Protein AF-A0A6C0GV32-F1 (afdb_monomer_lite)

InterPro domains:
  IPR021994 Domain of unknown function DUF3592 [PF12158] (17-93)

Radius of gyration: 15.14 Å; chains: 1; bounding box: 34×42×34 Å

pLDDT: mean 78.01, std 16.33, range [39.31, 95.94]

Foldseek 3Di:
DDDDDDDPDPPQWDKFKWFFADWDWDFDPDDDPPFGTKIKTKIWTDDPNDIDIEIDIDRCVVCVPVNVVSNPHDGGDMDIKTAHPVDRRDIDD

Structure (mmCIF, N/CA/C/O backbone):
data_AF-A0A6C0GV32-F1
#
_entry.id   AF-A0A6C0GV32-F1
#
loop_
_atom_site.group_PDB
_atom_site.id
_atom_site.type_symbol
_atom_site.label_atom_id
_atom_site.label_alt_id
_atom_site.label_comp_id
_atom_site.label_asym_id
_atom_site.label_entity_id
_atom_site.label_seq_id
_atom_site.pdbx_PDB_ins_code
_atom_site.Cartn_x
_atom_site.Cartn_y
_atom_site.Cartn_z
_atom_site.occupancy
_atom_site.B_iso_or_equiv
_atom_site.auth_seq_id
_atom_site.auth_comp_id
_atom_site.auth_asym_id
_atom_site.auth_atom_id
_atom_site.pdbx_PDB_model_num
ATOM 1 N N . MET A 1 1 ? 1.786 -33.722 16.763 1.00 39.44 1 MET A N 1
ATOM 2 C CA . MET A 1 1 ? 1.277 -32.507 16.084 1.00 39.44 1 MET A CA 1
ATOM 3 C C . MET A 1 1 ? 2.470 -31.603 15.797 1.00 39.44 1 MET A C 1
ATOM 5 O O . MET A 1 1 ? 3.167 -31.241 16.734 1.00 39.44 1 MET A O 1
ATOM 9 N N . LYS A 1 2 ? 2.794 -31.342 14.523 1.00 41.25 2 LYS A N 1
ATOM 10 C CA . LYS A 1 2 ? 3.925 -30.475 14.147 1.00 41.25 2 LYS A CA 1
ATOM 11 C C . LYS A 1 2 ? 3.534 -29.022 14.432 1.00 41.25 2 LYS A C 1
ATOM 13 O O . LYS A 1 2 ? 2.525 -28.554 13.913 1.00 41.25 2 LYS A O 1
ATOM 18 N N . GLY A 1 3 ? 4.294 -28.351 15.297 1.00 39.44 3 GLY A N 1
ATOM 19 C CA . GLY A 1 3 ? 4.050 -26.963 15.683 1.00 39.44 3 GLY A CA 1
ATOM 20 C C . GLY A 1 3 ? 4.084 -26.042 14.467 1.00 39.44 3 GLY A C 1
ATOM 21 O O . GLY A 1 3 ? 5.034 -26.073 13.684 1.00 39.44 3 GLY A O 1
ATOM 22 N N . ARG A 1 4 ? 3.037 -25.228 14.304 1.00 40.97 4 ARG A N 1
ATOM 23 C CA . ARG A 1 4 ? 3.049 -24.102 13.367 1.00 40.97 4 ARG A CA 1
ATOM 24 C C . ARG A 1 4 ? 4.191 -23.173 13.780 1.00 40.97 4 ARG A C 1
ATOM 26 O O . ARG A 1 4 ? 4.181 -22.653 14.894 1.00 40.97 4 ARG A O 1
ATOM 33 N N . LYS A 1 5 ? 5.174 -22.969 12.901 1.00 40.56 5 LYS A N 1
ATOM 34 C CA . LYS A 1 5 ? 6.126 -21.864 13.052 1.00 40.56 5 LYS A CA 1
ATOM 35 C C . LYS A 1 5 ? 5.319 -20.570 12.939 1.00 40.56 5 LYS A C 1
ATOM 37 O O . LYS A 1 5 ? 4.644 -20.366 11.932 1.00 40.56 5 LYS A O 1
ATOM 42 N N . LYS A 1 6 ? 5.323 -19.755 13.997 1.00 42.34 6 LYS A N 1
ATOM 43 C CA . LYS A 1 6 ? 4.731 -18.416 13.972 1.00 42.34 6 LYS A CA 1
ATOM 44 C C . LYS A 1 6 ? 5.467 -17.603 12.907 1.00 42.34 6 LYS A C 1
ATOM 46 O O . LYS A 1 6 ? 6.693 -17.552 12.922 1.00 42.34 6 LYS A O 1
ATOM 51 N N . SER A 1 7 ? 4.705 -17.027 11.983 1.00 40.62 7 SER A N 1
ATOM 52 C CA . SER A 1 7 ? 5.161 -15.912 11.157 1.00 40.62 7 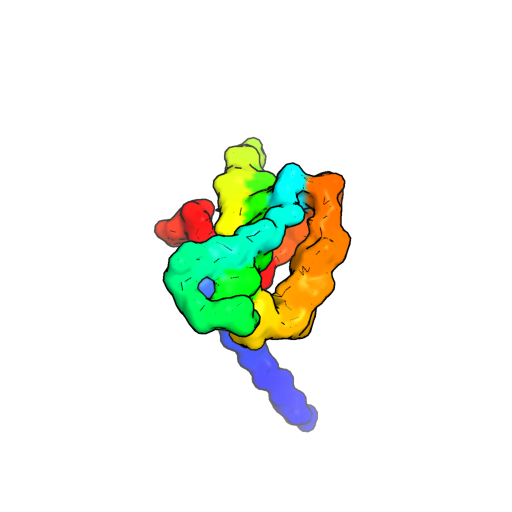SER A CA 1
ATOM 53 C C . SER A 1 7 ? 5.737 -14.839 12.086 1.00 40.62 7 SER A C 1
ATOM 55 O O . SER A 1 7 ? 5.139 -14.571 13.131 1.00 40.62 7 SER A O 1
ATOM 57 N N . ASN A 1 8 ? 6.900 -14.275 11.756 1.00 39.31 8 ASN A N 1
ATOM 58 C CA . ASN A 1 8 ? 7.430 -13.115 12.464 1.00 39.31 8 ASN A CA 1
ATOM 59 C C . ASN A 1 8 ? 6.462 -11.950 12.227 1.00 39.31 8 ASN A C 1
ATOM 61 O O . ASN A 1 8 ? 6.534 -11.281 11.203 1.00 39.31 8 ASN A O 1
ATOM 65 N N . THR A 1 9 ? 5.540 -11.716 13.158 1.00 50.75 9 THR A N 1
ATOM 66 C CA . THR A 1 9 ? 4.874 -10.420 13.291 1.00 50.75 9 THR A CA 1
ATOM 67 C C . THR A 1 9 ? 5.962 -9.371 13.470 1.00 50.75 9 THR A C 1
ATOM 69 O O . THR A 1 9 ? 6.727 -9.459 14.434 1.00 50.75 9 THR A O 1
ATOM 72 N N . ILE A 1 10 ? 6.039 -8.400 12.559 1.00 64.88 10 ILE A N 1
ATOM 73 C CA . ILE A 1 10 ? 6.749 -7.150 12.830 1.00 64.88 10 ILE A CA 1
ATOM 74 C C . ILE A 1 10 ? 6.025 -6.555 14.047 1.00 64.88 10 ILE A C 1
ATOM 76 O O . ILE A 1 10 ? 4.836 -6.248 13.970 1.00 64.88 10 ILE A O 1
ATOM 80 N N . GLN A 1 11 ? 6.675 -6.563 15.215 1.00 67.25 11 GLN A N 1
ATOM 81 C CA . GLN A 1 11 ? 6.050 -6.144 16.474 1.00 67.25 11 GLN A CA 1
ATOM 82 C C . GLN A 1 11 ? 5.453 -4.737 16.324 1.00 67.25 11 GLN A C 1
ATOM 84 O O . GLN A 1 11 ? 6.086 -3.875 15.729 1.00 67.25 11 GLN A O 1
ATOM 89 N N . ASN A 1 12 ? 4.254 -4.532 16.881 1.00 77.25 12 ASN A N 1
ATOM 90 C CA . ASN A 1 12 ? 3.491 -3.273 16.928 1.00 77.25 12 ASN A CA 1
ATOM 91 C C . ASN A 1 12 ? 2.805 -2.799 15.637 1.00 77.25 12 ASN A C 1
ATOM 93 O O . ASN A 1 12 ? 2.126 -1.782 15.685 1.00 77.25 12 ASN A O 1
ATOM 97 N N . TRP A 1 13 ? 2.886 -3.523 14.520 1.00 88.38 13 TRP A N 1
ATOM 98 C CA . TRP A 1 13 ? 2.164 -3.125 13.306 1.00 88.38 13 TRP A CA 1
ATOM 99 C C . TRP A 1 13 ? 0.704 -3.590 13.351 1.00 88.38 13 TRP A C 1
ATOM 101 O O . TRP A 1 13 ? 0.414 -4.735 13.711 1.00 88.38 13 TRP A O 1
ATOM 111 N N . LEU A 1 14 ? -0.216 -2.695 12.997 1.00 87.75 14 LEU A N 1
ATOM 112 C CA . LEU A 1 14 ? -1.658 -2.923 13.038 1.00 87.75 14 LEU A CA 1
ATOM 113 C C . LEU A 1 14 ? -2.196 -3.183 11.623 1.00 87.75 14 LEU A C 1
ATOM 115 O O . LEU A 1 14 ? -1.897 -2.400 10.722 1.00 87.75 14 LEU A O 1
ATOM 119 N N . PRO A 1 15 ? -2.992 -4.245 11.406 1.00 90.31 15 PRO A N 1
ATOM 120 C CA . PRO A 1 15 ? -3.645 -4.473 10.124 1.00 90.31 15 PRO A CA 1
ATOM 121 C C . PRO A 1 15 ? -4.813 -3.503 9.937 1.00 90.31 15 PRO A C 1
ATOM 123 O O . PRO A 1 15 ? -5.649 -3.350 10.831 1.00 90.31 15 PRO A O 1
ATOM 126 N N . VAL A 1 16 ? -4.872 -2.860 8.776 1.00 90.88 16 VAL A N 1
ATOM 127 C CA . VAL A 1 16 ? -5.885 -1.863 8.416 1.00 90.88 16 VAL A CA 1
ATOM 128 C C . VAL A 1 16 ? -6.271 -2.059 6.954 1.00 90.88 16 VAL A C 1
ATOM 130 O O . VAL A 1 16 ? -5.424 -2.380 6.123 1.00 90.88 16 VAL A O 1
ATOM 133 N N . VAL A 1 17 ? -7.549 -1.872 6.631 1.00 92.94 17 VAL A N 1
ATOM 134 C CA . VAL A 1 17 ? -8.016 -1.917 5.239 1.00 92.94 17 VAL A CA 1
ATOM 135 C C . VAL A 1 17 ? -7.951 -0.505 4.672 1.00 92.94 17 VAL A C 1
ATOM 137 O O . VAL A 1 17 ? -8.497 0.436 5.256 1.00 92.94 17 VAL A O 1
ATOM 140 N N . GLY A 1 18 ? -7.249 -0.353 3.555 1.00 93.12 18 GLY A N 1
ATOM 141 C CA . GLY A 1 18 ? -7.174 0.882 2.789 1.00 93.12 18 GLY A CA 1
ATOM 142 C C . GLY A 1 18 ? -7.836 0.763 1.422 1.00 93.12 18 GLY A C 1
ATOM 143 O O . GLY A 1 18 ? -8.269 -0.305 0.999 1.00 93.12 18 GLY A O 1
ATOM 144 N N . GLU A 1 19 ? -7.867 1.883 0.715 1.00 95.62 19 GLU A N 1
ATOM 145 C CA . GLU A 1 19 ? -8.297 1.998 -0.675 1.00 95.62 19 GLU A CA 1
ATOM 146 C C . GLU A 1 19 ? -7.135 2.563 -1.496 1.00 95.62 19 GLU A C 1
ATOM 148 O O . GLU A 1 19 ? -6.507 3.563 -1.118 1.00 95.62 19 GLU A O 1
ATOM 153 N N . VAL A 1 20 ? -6.849 1.941 -2.632 1.00 94.81 20 VAL A N 1
ATOM 154 C CA . VAL A 1 20 ? -5.813 2.392 -3.561 1.00 94.81 20 VAL A CA 1
ATOM 155 C C . VAL A 1 20 ? -6.268 3.680 -4.242 1.00 94.81 20 VAL A C 1
ATOM 157 O O . VAL A 1 20 ? -7.317 3.732 -4.881 1.00 94.81 20 VAL A O 1
ATOM 160 N N . VAL A 1 21 ? -5.466 4.738 -4.141 1.00 95.94 21 VAL A N 1
ATOM 161 C CA . VAL A 1 21 ? -5.754 6.034 -4.780 1.00 95.94 21 VAL A CA 1
ATOM 162 C C . VAL A 1 21 ? -4.967 6.236 -6.071 1.00 95.94 21 VAL A C 1
ATOM 164 O O . VAL A 1 21 ? -5.458 6.911 -6.978 1.00 95.94 21 VAL A O 1
ATOM 167 N N . ASP A 1 22 ? -3.776 5.644 -6.157 1.00 95.31 22 ASP A N 1
ATOM 168 C CA . ASP A 1 22 ? -2.914 5.647 -7.337 1.00 95.31 22 ASP A CA 1
ATOM 169 C C . ASP A 1 22 ? -1.963 4.443 -7.293 1.00 95.31 22 ASP A C 1
ATOM 171 O O . ASP A 1 22 ? -1.568 3.986 -6.219 1.00 95.31 22 ASP A O 1
ATOM 175 N N . ASN A 1 23 ? -1.583 3.931 -8.458 1.00 92.62 23 ASN A N 1
ATOM 176 C CA . ASN A 1 23 ? -0.645 2.822 -8.571 1.00 92.62 23 ASN A CA 1
ATOM 177 C C . ASN A 1 23 ? 0.252 3.039 -9.787 1.00 92.62 23 ASN A C 1
ATOM 179 O O . ASN A 1 23 ? -0.161 2.828 -10.929 1.00 92.62 23 ASN A O 1
ATOM 183 N N . LYS A 1 24 ? 1.486 3.477 -9.548 1.00 90.31 24 LYS A N 1
ATOM 184 C CA . LYS A 1 24 ? 2.393 3.922 -10.609 1.00 90.31 24 LYS A CA 1
ATOM 185 C C . LYS A 1 24 ? 3.711 3.172 -10.600 1.00 90.31 24 LYS A C 1
ATOM 187 O O . LYS A 1 24 ? 4.228 2.789 -9.554 1.00 90.31 24 LYS A O 1
ATOM 192 N N . GLN A 1 25 ? 4.275 3.019 -11.791 1.00 87.25 25 GLN A N 1
ATOM 193 C CA . GLN A 1 25 ? 5.622 2.503 -11.983 1.0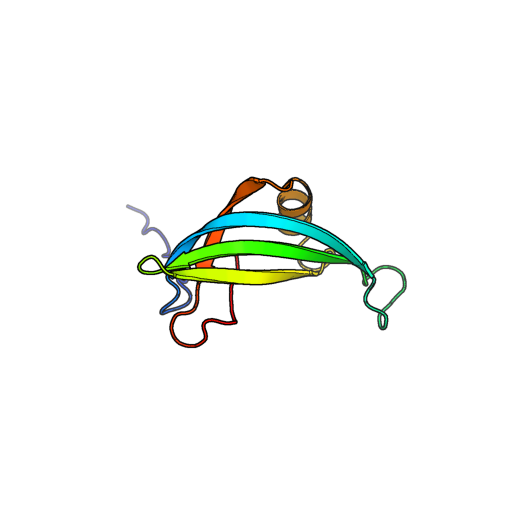0 87.25 25 GLN A CA 1
ATOM 194 C C . GLN A 1 25 ? 6.556 3.652 -12.335 1.00 87.25 25 GLN A C 1
ATOM 196 O O . GLN A 1 25 ? 6.332 4.378 -13.302 1.00 87.25 25 GLN A O 1
ATOM 201 N N . GLU A 1 26 ? 7.615 3.797 -11.556 1.00 86.44 26 GLU A N 1
ATOM 202 C CA . GLU A 1 26 ? 8.685 4.752 -11.793 1.00 86.44 26 GLU A CA 1
ATOM 203 C C . GLU A 1 26 ? 9.996 4.007 -12.036 1.00 86.44 26 GLU A C 1
ATOM 205 O O . GLU A 1 26 ? 10.173 2.862 -11.624 1.00 86.44 26 GLU A O 1
ATOM 210 N N . ARG A 1 27 ? 10.928 4.652 -12.736 1.00 76.62 27 ARG A N 1
ATOM 211 C CA . ARG A 1 27 ? 12.305 4.167 -12.825 1.00 76.62 27 ARG A CA 1
ATOM 212 C C . ARG A 1 27 ? 13.153 4.967 -11.856 1.00 76.62 27 ARG A C 1
ATOM 214 O O . ARG A 1 27 ? 13.174 6.194 -11.947 1.00 76.62 27 ARG A O 1
ATOM 221 N N . GLU A 1 28 ? 13.859 4.292 -10.956 1.00 69.50 28 GLU A N 1
ATOM 222 C CA . GLU A 1 28 ? 14.825 4.975 -10.105 1.00 69.50 28 GLU A CA 1
ATOM 223 C C . GLU A 1 28 ? 15.905 5.630 -10.987 1.00 69.50 28 GLU A C 1
ATOM 225 O O . GLU A 1 28 ? 16.439 4.991 -11.900 1.00 69.50 28 GLU A O 1
ATOM 230 N N . PRO A 1 29 ? 16.238 6.911 -10.749 1.00 61.25 29 PRO A N 1
ATOM 231 C CA . PRO A 1 29 ? 17.185 7.649 -11.583 1.00 61.25 29 PRO A CA 1
ATOM 232 C C . PRO A 1 29 ? 18.633 7.157 -11.435 1.00 61.25 29 PRO A C 1
ATOM 234 O O . PRO A 1 29 ? 19.497 7.567 -12.209 1.00 61.25 29 PRO A O 1
ATOM 237 N N . LYS A 1 30 ? 18.920 6.304 -10.441 1.00 61.91 30 LYS A N 1
ATOM 238 C CA . LYS A 1 30 ? 20.241 5.723 -10.187 1.00 61.91 30 LYS A CA 1
ATOM 239 C C . LYS A 1 30 ? 20.127 4.220 -9.945 1.00 61.91 30 LYS A C 1
ATOM 241 O O . LYS A 1 30 ? 19.774 3.799 -8.853 1.00 61.91 30 LYS A O 1
ATOM 246 N N . GLY A 1 31 ? 20.516 3.448 -10.948 1.00 58.28 31 GLY A N 1
ATOM 247 C CA . GLY A 1 31 ? 20.803 2.022 -10.847 1.00 58.28 31 GLY A CA 1
ATOM 248 C C . GLY A 1 31 ? 21.009 1.431 -12.240 1.00 58.28 31 GLY A C 1
ATOM 249 O O . GLY A 1 31 ? 20.927 2.159 -13.237 1.00 58.28 31 GLY A O 1
ATOM 250 N N . ASP A 1 32 ? 21.350 0.152 -12.318 1.00 56.44 32 ASP A N 1
ATOM 251 C CA . ASP A 1 32 ? 21.641 -0.491 -13.596 1.00 56.44 32 ASP A CA 1
ATOM 252 C C . ASP A 1 32 ? 20.374 -0.537 -14.468 1.00 56.44 32 ASP A C 1
ATOM 254 O O . ASP A 1 32 ? 19.258 -0.617 -13.960 1.00 56.44 32 ASP A O 1
ATOM 258 N N . VAL A 1 33 ? 20.514 -0.476 -15.797 1.00 54.94 33 VAL A N 1
ATOM 259 C CA . VAL A 1 33 ? 19.382 -0.311 -16.748 1.00 54.94 33 VAL A CA 1
ATOM 260 C C . VAL A 1 33 ? 18.290 -1.387 -16.577 1.00 54.94 33 VAL A C 1
ATOM 262 O O . VAL A 1 33 ? 17.127 -1.173 -16.938 1.00 54.94 33 VAL A O 1
ATOM 265 N N . ASN A 1 34 ? 18.660 -2.514 -15.970 1.00 52.34 34 ASN A N 1
ATOM 266 C CA . ASN A 1 34 ? 17.795 -3.651 -15.702 1.00 52.34 34 ASN A CA 1
ATOM 267 C C . ASN A 1 34 ? 17.100 -3.593 -14.321 1.00 52.34 34 ASN A C 1
ATOM 269 O O . ASN A 1 34 ? 15.960 -4.031 -14.238 1.00 52.34 34 ASN A O 1
ATOM 273 N N . SER A 1 35 ? 17.678 -2.945 -13.296 1.00 56.97 35 SER A N 1
ATOM 274 C CA . SER A 1 35 ? 17.290 -3.094 -11.878 1.00 56.97 35 SER A CA 1
ATOM 275 C C . SER A 1 35 ? 16.467 -1.966 -11.240 1.00 56.97 35 SER A C 1
ATOM 277 O O . SER A 1 35 ? 16.245 -1.939 -10.028 1.00 5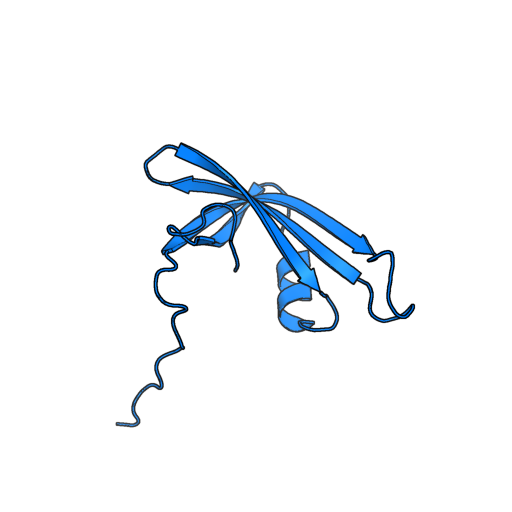6.97 35 SER A O 1
ATOM 279 N N . ASN A 1 36 ? 15.941 -1.051 -12.060 1.00 69.25 36 ASN A N 1
ATOM 280 C CA . ASN A 1 36 ? 15.426 0.237 -11.575 1.00 69.25 36 ASN A CA 1
ATOM 281 C C . ASN A 1 36 ? 13.904 0.378 -11.520 1.00 69.25 36 ASN A C 1
ATOM 283 O O . ASN A 1 36 ? 13.429 1.495 -11.323 1.00 69.25 36 ASN A O 1
ATOM 287 N N . LEU A 1 37 ? 13.110 -0.669 -11.764 1.00 76.62 37 LEU A N 1
ATOM 288 C CA . LEU A 1 37 ? 11.654 -0.495 -11.766 1.00 76.62 37 LEU A CA 1
ATOM 289 C C . LEU A 1 37 ? 11.116 -0.457 -10.327 1.00 76.62 37 LEU A C 1
ATOM 291 O O . LEU A 1 37 ? 11.207 -1.437 -9.588 1.00 76.62 37 LEU A O 1
ATOM 295 N N . LEU A 1 38 ? 10.531 0.675 -9.950 1.00 83.81 38 LEU A N 1
ATOM 296 C CA . LEU A 1 38 ? 9.902 0.923 -8.662 1.00 83.81 38 LEU A CA 1
ATOM 297 C C . LEU A 1 38 ? 8.383 0.988 -8.841 1.00 83.81 38 LEU A C 1
ATOM 299 O O . LEU A 1 38 ? 7.874 1.819 -9.587 1.00 83.81 38 LEU A O 1
ATOM 303 N N . GLN A 1 39 ? 7.652 0.136 -8.134 1.00 87.06 39 GLN A N 1
ATOM 304 C CA . GLN A 1 39 ? 6.203 0.240 -8.002 1.00 87.06 39 GLN A CA 1
ATOM 305 C C . GLN A 1 39 ? 5.881 1.113 -6.789 1.00 87.06 39 GLN A C 1
ATOM 307 O O . GLN A 1 39 ? 6.398 0.876 -5.697 1.00 87.06 39 GLN A O 1
ATOM 312 N N . ILE A 1 40 ? 5.018 2.104 -6.969 1.00 90.31 40 ILE A N 1
ATOM 313 C CA . ILE A 1 40 ? 4.537 2.984 -5.909 1.00 90.31 40 ILE A CA 1
ATOM 314 C C . ILE A 1 40 ? 3.021 2.832 -5.845 1.00 90.31 40 ILE A C 1
ATOM 316 O O . ILE A 1 40 ? 2.313 3.271 -6.753 1.00 90.31 40 ILE A O 1
ATOM 320 N N . LEU A 1 41 ? 2.545 2.216 -4.767 1.00 91.69 41 LEU A N 1
ATOM 321 C CA . LEU A 1 41 ? 1.128 2.070 -4.462 1.00 91.69 41 LEU A CA 1
ATOM 322 C C . LEU A 1 41 ? 0.743 3.147 -3.447 1.00 91.69 41 LEU A C 1
ATOM 324 O O . LEU A 1 41 ? 1.172 3.091 -2.295 1.00 91.69 41 LEU A O 1
ATOM 328 N N . ALA A 1 42 ? -0.031 4.140 -3.867 1.00 93.12 42 ALA A N 1
ATOM 329 C CA . ALA A 1 42 ? -0.586 5.141 -2.970 1.00 93.12 42 ALA A CA 1
ATOM 330 C C . ALA A 1 42 ? -1.964 4.686 -2.489 1.00 93.12 42 ALA A C 1
ATOM 332 O O . ALA A 1 42 ? -2.812 4.277 -3.284 1.00 93.12 42 ALA A O 1
ATOM 333 N N . CYS A 1 43 ? -2.206 4.805 -1.191 1.00 93.50 43 CYS A N 1
ATOM 334 C CA . CYS A 1 43 ? -3.443 4.369 -0.558 1.00 93.50 43 CYS A CA 1
ATOM 335 C C . CYS A 1 43 ? -3.916 5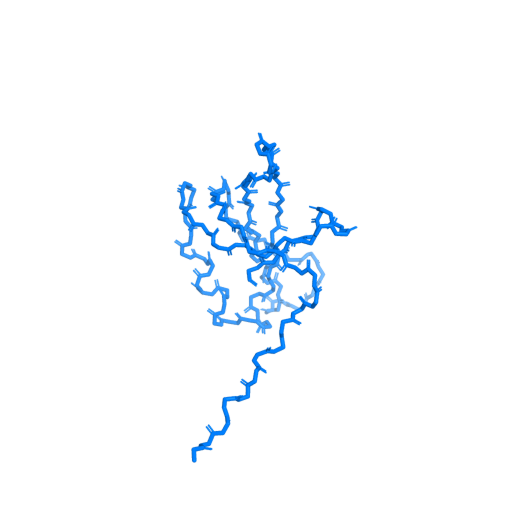.382 0.483 1.00 93.50 43 CYS A C 1
ATOM 337 O O . CYS A 1 43 ? -3.106 6.054 1.131 1.00 93.50 43 CYS A O 1
A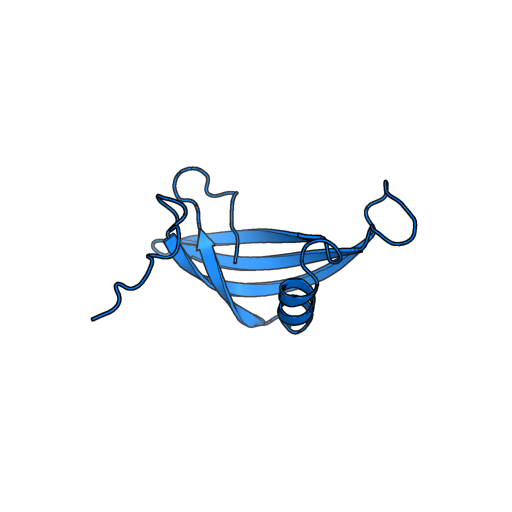TOM 339 N N . LYS A 1 44 ? -5.232 5.447 0.667 1.00 93.81 44 LYS A N 1
ATOM 340 C CA . LYS A 1 44 ? -5.872 6.099 1.812 1.00 93.81 44 LYS A CA 1
ATOM 341 C C . LYS A 1 44 ? -6.453 5.036 2.743 1.00 93.81 44 LYS A C 1
ATOM 343 O O . LYS A 1 44 ? -6.855 3.974 2.282 1.00 93.81 44 LYS A O 1
ATOM 348 N N . TYR A 1 45 ? -6.490 5.303 4.037 1.00 92.31 45 TYR A N 1
ATOM 349 C CA . TYR A 1 45 ? -7.008 4.378 5.048 1.00 92.31 45 TYR A CA 1
ATOM 350 C C . TYR A 1 45 ? -7.526 5.161 6.257 1.00 92.31 45 TYR A C 1
ATOM 352 O O . TYR A 1 45 ? -7.249 6.353 6.393 1.00 92.31 45 TYR A O 1
ATOM 360 N N . GLN A 1 46 ? -8.297 4.513 7.131 1.00 91.12 46 GLN A N 1
ATOM 361 C CA . GLN A 1 46 ? -8.868 5.156 8.316 1.00 91.12 46 GLN A CA 1
ATOM 362 C C . GLN A 1 46 ? -8.364 4.518 9.609 1.00 91.12 46 GLN A C 1
ATOM 364 O O . GLN A 1 46 ? -8.385 3.298 9.746 1.00 91.12 46 GLN A O 1
ATOM 369 N N . ILE A 1 47 ? -7.964 5.358 10.566 1.00 87.69 47 ILE A N 1
ATOM 370 C CA . ILE A 1 47 ? -7.592 4.967 11.934 1.00 87.69 47 ILE A CA 1
ATOM 371 C C . ILE A 1 47 ? -8.391 5.837 12.886 1.00 87.69 47 ILE A C 1
ATOM 373 O O . ILE A 1 47 ? -8.338 7.060 12.780 1.00 87.69 47 ILE A O 1
ATOM 377 N N . ASP A 1 48 ? -9.172 5.219 13.772 1.00 87.88 48 ASP A N 1
ATOM 378 C CA . ASP A 1 48 ? -10.008 5.923 14.754 1.00 87.88 48 ASP A CA 1
ATOM 379 C C . ASP A 1 48 ? -10.893 7.034 14.139 1.00 87.88 48 ASP A C 1
ATOM 381 O O . ASP A 1 48 ? -11.127 8.083 14.736 1.00 87.88 48 ASP A O 1
ATOM 385 N N . GLY A 1 49 ? -11.384 6.809 12.912 1.00 87.12 49 GLY A N 1
ATOM 386 C CA . GLY A 1 49 ? -12.224 7.758 12.166 1.00 87.12 49 GLY A CA 1
ATOM 387 C C . GLY A 1 49 ? -11.467 8.893 11.461 1.00 87.12 49 GLY A C 1
ATOM 388 O O . GLY A 1 49 ? -12.100 9.750 10.846 1.00 87.12 49 GLY A O 1
ATOM 389 N N . ILE A 1 50 ? -10.134 8.902 11.518 1.00 88.50 50 ILE A N 1
ATOM 390 C CA . ILE A 1 50 ? -9.274 9.873 10.836 1.00 88.50 50 ILE A CA 1
ATOM 391 C C . ILE A 1 50 ? -8.799 9.275 9.510 1.00 88.50 50 ILE A C 1
ATOM 393 O O . ILE A 1 50 ? -8.218 8.188 9.485 1.00 88.50 50 ILE A O 1
ATOM 397 N N . GLU A 1 51 ? -9.027 9.993 8.408 1.00 91.12 51 GLU A N 1
ATOM 398 C CA . GLU A 1 51 ? -8.485 9.632 7.096 1.00 91.12 51 GLU A CA 1
ATOM 399 C C . GLU A 1 51 ? -6.986 9.941 7.031 1.00 91.12 51 GLU A C 1
ATOM 401 O O . GLU A 1 51 ? -6.539 11.046 7.341 1.00 91.12 51 GLU A O 1
ATOM 406 N N . ASN A 1 52 ? -6.217 8.947 6.607 1.00 89.94 52 ASN A N 1
ATOM 407 C CA . ASN A 1 52 ? -4.780 9.008 6.410 1.00 89.94 52 ASN A CA 1
ATOM 408 C C . ASN A 1 52 ? -4.457 8.619 4.968 1.00 89.94 52 ASN A C 1
ATOM 410 O O . ASN A 1 52 ? -5.208 7.881 4.330 1.00 89.94 52 ASN A O 1
ATOM 414 N N . ALA A 1 53 ? -3.318 9.084 4.460 1.00 90.69 53 ALA A N 1
ATOM 415 C CA . ALA A 1 53 ? -2.811 8.704 3.150 1.00 90.69 53 ALA A CA 1
ATOM 416 C C . ALA A 1 53 ? -1.306 8.460 3.222 1.00 90.69 53 ALA A C 1
ATOM 418 O O . ALA A 1 53 ? -0.577 9.220 3.860 1.00 90.69 53 ALA A O 1
ATOM 419 N N . SER A 1 54 ? -0.837 7.405 2.564 1.00 91.06 54 SER A N 1
ATOM 420 C CA . SER A 1 54 ? 0.592 7.117 2.448 1.00 91.06 54 SER A CA 1
ATOM 421 C C . SER A 1 54 ? 0.886 6.325 1.168 1.00 91.06 54 SER A C 1
ATOM 423 O O . SER A 1 54 ? -0.006 6.056 0.359 1.00 91.06 54 SER A O 1
ATOM 425 N N . SER A 1 55 ? 2.158 6.034 0.914 1.00 90.31 55 SER A N 1
ATOM 426 C CA . SER A 1 55 ? 2.612 5.330 -0.284 1.00 90.31 55 SER A CA 1
ATOM 427 C C . SER A 1 55 ? 3.583 4.217 0.066 1.00 90.31 55 SER A C 1
ATOM 429 O O . SER A 1 55 ? 4.598 4.450 0.721 1.00 90.31 55 SER A O 1
ATOM 431 N N . ILE A 1 56 ? 3.302 3.026 -0.448 1.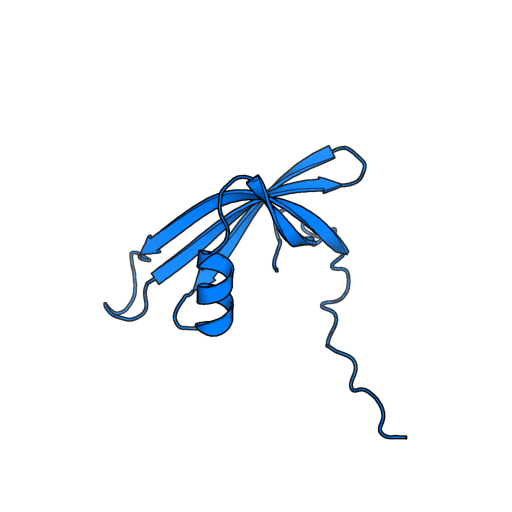00 88.44 56 ILE A N 1
ATOM 432 C CA . ILE A 1 56 ? 4.147 1.846 -0.306 1.00 88.44 56 ILE A CA 1
ATOM 433 C C . ILE A 1 56 ? 5.007 1.724 -1.559 1.00 88.44 56 ILE A C 1
ATOM 435 O O . ILE A 1 56 ? 4.506 1.785 -2.684 1.00 88.44 56 ILE A O 1
ATOM 439 N N . LYS A 1 57 ? 6.318 1.584 -1.367 1.00 85.75 57 LYS A N 1
ATOM 440 C CA . LYS A 1 57 ? 7.300 1.523 -2.452 1.00 85.75 57 LYS A CA 1
ATOM 441 C C . LYS A 1 57 ? 7.904 0.126 -2.528 1.00 85.75 57 LYS A C 1
ATOM 443 O O . LYS A 1 57 ? 8.464 -0.354 -1.547 1.00 85.75 57 LYS A O 1
ATOM 448 N N . PHE A 1 58 ? 7.848 -0.492 -3.703 1.00 80.44 58 PHE A N 1
ATOM 449 C CA . PHE A 1 58 ? 8.414 -1.815 -3.962 1.00 80.44 58 PHE A CA 1
ATOM 450 C C . PHE A 1 58 ? 9.410 -1.754 -5.108 1.00 80.44 58 PHE A C 1
ATOM 452 O O . PHE A 1 58 ? 9.076 -1.291 -6.195 1.00 80.44 58 PHE A O 1
ATOM 459 N N . ASN A 1 59 ? 10.607 -2.295 -4.904 1.00 76.38 59 ASN A N 1
ATOM 460 C CA . ASN A 1 59 ? 11.514 -2.556 -6.015 1.00 76.38 59 ASN A CA 1
ATOM 461 C C . ASN A 1 59 ? 11.092 -3.865 -6.711 1.00 76.38 59 ASN A C 1
ATOM 463 O O . ASN A 1 59 ? 10.997 -4.911 -6.062 1.00 76.38 59 ASN A O 1
ATOM 467 N N . TYR A 1 60 ? 10.820 -3.789 -8.017 1.00 67.38 60 TYR A N 1
ATOM 468 C CA . TYR A 1 60 ? 10.257 -4.881 -8.813 1.00 67.38 60 TYR A CA 1
ATOM 469 C C . TYR A 1 60 ? 11.172 -6.111 -8.879 1.00 67.38 60 TYR A C 1
ATOM 471 O O . TYR A 1 60 ? 10.686 -7.241 -8.904 1.00 67.38 60 TYR A O 1
ATOM 479 N N . GLU A 1 61 ? 12.493 -5.921 -8.874 1.00 64.25 61 GLU A N 1
ATOM 480 C CA . GLU A 1 61 ? 13.446 -7.030 -8.983 1.00 64.25 61 GLU A CA 1
ATOM 481 C C . GLU A 1 61 ? 13.659 -7.766 -7.664 1.00 64.25 61 GLU A C 1
ATOM 483 O O . GLU A 1 61 ? 13.748 -8.994 -7.648 1.00 64.25 61 GLU A O 1
ATOM 488 N N . ASN A 1 62 ? 13.668 -7.036 -6.547 1.00 63.72 62 ASN A N 1
ATOM 489 C CA . ASN A 1 62 ? 13.839 -7.644 -5.227 1.00 63.72 62 ASN A CA 1
ATOM 490 C C . ASN A 1 62 ? 12.620 -8.482 -4.815 1.00 63.72 62 ASN A C 1
ATOM 492 O O . ASN A 1 62 ? 12.735 -9.366 -3.966 1.00 63.72 62 ASN A O 1
ATOM 496 N N . PHE A 1 63 ? 11.457 -8.223 -5.422 1.00 66.19 63 PHE A N 1
ATOM 497 C CA . PHE A 1 63 ? 10.187 -8.798 -4.995 1.00 66.19 63 PHE A CA 1
ATOM 498 C C . PHE A 1 63 ? 9.251 -9.164 -6.157 1.00 66.19 63 PHE A C 1
ATOM 500 O O . PHE A 1 63 ? 8.043 -8.975 -6.045 1.00 66.19 63 PHE A O 1
ATOM 507 N N . LEU A 1 64 ? 9.771 -9.773 -7.234 1.00 62.81 64 LEU A N 1
ATOM 508 C CA . LEU A 1 64 ? 9.023 -10.125 -8.463 1.00 62.81 64 LEU A CA 1
ATOM 509 C C . LEU A 1 64 ? 7.607 -10.702 -8.239 1.00 62.81 64 LEU A C 1
ATOM 511 O O . LEU A 1 64 ? 6.696 -10.422 -9.018 1.00 62.81 64 LEU A O 1
ATOM 515 N N . GLY A 1 65 ? 7.410 -11.517 -7.196 1.00 67.50 65 GLY A N 1
ATOM 516 C CA . GLY A 1 65 ? 6.100 -12.077 -6.842 1.00 67.50 65 GLY A CA 1
ATOM 517 C C . GLY A 1 65 ? 5.120 -11.049 -6.263 1.00 67.50 65 GLY A C 1
ATOM 518 O O . GLY A 1 65 ? 3.984 -10.967 -6.723 1.00 67.50 65 GLY A O 1
ATOM 519 N N . LEU A 1 66 ? 5.568 -10.242 -5.298 1.00 69.12 66 LEU A N 1
ATOM 520 C CA . LEU A 1 66 ? 4.766 -9.168 -4.698 1.00 69.12 66 LEU A CA 1
ATOM 521 C C . LEU A 1 66 ? 4.524 -8.047 -5.706 1.00 69.12 66 LEU A C 1
ATOM 523 O O . LEU A 1 66 ? 3.410 -7.561 -5.817 1.00 69.12 66 LEU A O 1
ATOM 527 N N . SER A 1 67 ? 5.523 -7.680 -6.503 1.00 66.94 67 SER A N 1
ATOM 528 C CA . SER A 1 67 ? 5.406 -6.581 -7.461 1.00 66.94 67 SER A CA 1
ATOM 529 C C . SER A 1 67 ? 4.405 -6.877 -8.579 1.00 66.94 67 SER A C 1
ATOM 531 O O . SER A 1 67 ? 3.653 -5.987 -8.961 1.00 66.94 67 SER A O 1
ATOM 533 N N . ARG A 1 68 ? 4.327 -8.133 -9.051 1.00 70.75 68 ARG A N 1
ATOM 534 C CA . ARG A 1 68 ? 3.279 -8.581 -9.990 1.00 70.75 68 ARG A CA 1
ATOM 535 C C . ARG A 1 68 ? 1.885 -8.589 -9.377 1.00 70.75 68 ARG A C 1
ATOM 537 O O . ARG A 1 68 ? 0.904 -8.409 -10.090 1.00 70.75 68 ARG A O 1
ATOM 544 N N . TRP A 1 69 ? 1.787 -8.874 -8.083 1.00 76.94 69 TRP A N 1
ATOM 545 C CA . TRP A 1 69 ? 0.508 -8.843 -7.386 1.00 76.94 69 TRP A CA 1
ATOM 546 C C . TRP A 1 69 ? 0.048 -7.397 -7.192 1.00 76.94 69 TRP A C 1
ATOM 548 O O . TRP A 1 69 ? -1.062 -7.051 -7.586 1.00 76.94 69 TRP A O 1
ATOM 558 N N . VAL A 1 70 ? 0.951 -6.530 -6.727 1.00 81.19 70 VAL A N 1
ATOM 559 C CA . VAL A 1 70 ? 0.689 -5.106 -6.508 1.00 81.19 70 VAL A CA 1
ATOM 560 C C . VAL A 1 70 ? 0.375 -4.366 -7.806 1.00 81.19 70 VAL A C 1
ATOM 562 O O . VAL A 1 70 ? -0.467 -3.474 -7.804 1.00 81.19 70 VAL A O 1
ATOM 565 N N . SER A 1 71 ? 0.983 -4.739 -8.936 1.00 81.12 71 SER A N 1
ATOM 566 C CA . SER A 1 71 ? 0.685 -4.115 -10.233 1.00 81.12 71 SER A CA 1
ATOM 567 C C . SER A 1 71 ? -0.747 -4.348 -10.727 1.00 81.12 71 SER A C 1
ATOM 569 O O . SER A 1 71 ? -1.167 -3.668 -11.658 1.00 81.12 71 SER A O 1
ATOM 571 N N . ASN A 1 72 ? -1.487 -5.299 -10.145 1.00 85.25 72 ASN A N 1
ATOM 572 C CA . ASN A 1 72 ? -2.881 -5.551 -10.518 1.00 85.25 72 ASN A CA 1
ATOM 573 C C . ASN A 1 72 ? -3.874 -4.651 -9.776 1.00 85.25 72 ASN A C 1
ATOM 575 O O . ASN A 1 72 ? -5.032 -4.609 -10.180 1.00 85.25 72 ASN A O 1
ATOM 579 N N . TYR A 1 73 ? -3.444 -3.946 -8.725 1.00 89.12 73 TYR A N 1
ATOM 580 C CA . TYR A 1 73 ? -4.309 -3.012 -8.015 1.00 89.12 73 TYR A CA 1
ATOM 581 C C . TYR A 1 73 ? -4.612 -1.779 -8.870 1.00 89.12 73 TYR A C 1
ATOM 583 O O . TYR A 1 73 ? -3.705 -1.091 -9.350 1.00 89.12 73 TYR A O 1
ATOM 591 N N . GLY A 1 74 ? -5.895 -1.490 -9.032 1.00 90.94 74 GLY A N 1
ATOM 592 C CA . GLY A 1 74 ? -6.426 -0.274 -9.621 1.00 90.94 74 GLY A CA 1
ATOM 593 C C . GLY A 1 74 ? -6.868 0.733 -8.564 1.00 90.94 74 GLY A C 1
ATOM 594 O O . GLY A 1 74 ? -7.010 0.431 -7.383 1.00 90.94 74 GLY A O 1
ATOM 595 N N . LYS A 1 75 ? -7.111 1.968 -9.004 1.00 94.12 75 LYS A N 1
ATOM 596 C CA . LYS A 1 75 ? -7.722 2.991 -8.153 1.00 94.12 75 LYS A CA 1
ATOM 597 C C . LYS A 1 75 ? -9.119 2.543 -7.707 1.00 94.12 75 LYS A C 1
ATOM 599 O O . LYS A 1 75 ? -9.948 2.218 -8.553 1.00 94.12 75 LYS A O 1
ATOM 604 N N . GLY A 1 76 ? -9.388 2.633 -6.408 1.00 93.44 76 GLY A N 1
ATOM 605 C CA . GLY A 1 76 ? -10.639 2.217 -5.777 1.00 93.44 76 GLY A CA 1
ATOM 606 C C . GLY A 1 76 ? -10.619 0.787 -5.238 1.00 93.44 76 GLY A C 1
ATOM 607 O O . GLY A 1 76 ? -11.559 0.412 -4.544 1.00 93.44 76 GLY A O 1
ATOM 608 N N . ASP A 1 77 ? -9.573 0.006 -5.520 1.00 94.75 77 ASP A N 1
ATOM 609 C CA . ASP A 1 77 ? -9.452 -1.343 -4.975 1.00 94.75 77 ASP A CA 1
ATOM 610 C C . ASP A 1 77 ? -9.141 -1.303 -3.476 1.00 94.75 77 ASP A C 1
ATOM 612 O O . ASP A 1 77 ? -8.371 -0.460 -3.003 1.00 94.75 77 ASP A O 1
ATOM 616 N N . GLU A 1 78 ? -9.711 -2.253 -2.736 1.00 94.12 78 GLU A N 1
ATOM 617 C CA . GLU A 1 78 ? -9.377 -2.479 -1.333 1.00 94.12 78 GLU A CA 1
ATOM 618 C C . GLU A 1 78 ? -8.017 -3.169 -1.207 1.00 94.12 78 GLU A C 1
ATOM 620 O O . GLU A 1 78 ? -7.681 -4.084 -1.965 1.00 94.12 78 GLU A O 1
ATOM 625 N N . VAL A 1 79 ? -7.235 -2.746 -0.219 1.00 90.81 79 VAL A N 1
ATOM 626 C CA . VAL A 1 79 ? -5.904 -3.288 0.039 1.00 90.81 79 VAL A CA 1
ATOM 627 C C . VAL A 1 79 ? -5.670 -3.454 1.537 1.00 90.81 79 VAL A C 1
ATOM 629 O O . VAL A 1 79 ? -5.919 -2.540 2.322 1.00 90.81 79 VAL A O 1
ATOM 632 N N . ASP A 1 80 ? -5.179 -4.627 1.932 1.00 90.69 80 ASP A N 1
ATOM 633 C CA . ASP A 1 80 ? -4.752 -4.893 3.304 1.00 90.69 80 ASP A CA 1
ATOM 634 C C . ASP A 1 80 ? -3.376 -4.261 3.541 1.00 90.69 80 ASP A C 1
ATOM 636 O O . ASP A 1 80 ? -2.414 -4.573 2.841 1.00 90.69 80 ASP A O 1
ATOM 640 N N . ILE A 1 81 ? -3.284 -3.366 4.522 1.00 89.00 81 ILE A N 1
ATOM 641 C CA . ILE A 1 81 ? -2.071 -2.621 4.867 1.00 89.00 81 ILE A CA 1
ATOM 642 C C . ILE A 1 81 ? -1.696 -2.948 6.313 1.00 89.00 81 ILE A C 1
ATOM 644 O O . ILE A 1 81 ? -2.547 -3.076 7.193 1.00 89.00 81 ILE A O 1
ATOM 648 N N . LEU A 1 82 ? -0.403 -3.032 6.586 1.00 90.25 82 LEU A N 1
ATOM 649 C CA . LEU A 1 82 ? 0.158 -2.961 7.924 1.00 90.25 82 LEU A CA 1
ATOM 650 C C . LEU A 1 82 ? 0.590 -1.515 8.196 1.00 90.25 82 LEU A C 1
ATOM 652 O O . LEU A 1 82 ? 1.428 -0.954 7.487 1.00 90.25 82 LEU A O 1
ATOM 656 N N . TYR A 1 83 ? 0.021 -0.927 9.242 1.00 87.12 83 TYR A N 1
ATOM 657 C CA . TYR A 1 83 ? 0.277 0.431 9.711 1.00 87.12 83 TYR A CA 1
ATOM 658 C C . TYR A 1 83 ? 1.169 0.424 10.955 1.00 87.12 83 TYR A C 1
ATOM 660 O O . TYR A 1 83 ? 0.931 -0.357 11.881 1.00 87.12 83 TYR A O 1
ATOM 668 N N . ASN A 1 84 ? 2.168 1.306 11.001 1.00 87.88 84 ASN A N 1
ATOM 669 C CA . ASN A 1 84 ? 3.018 1.492 12.172 1.00 87.88 84 ASN A CA 1
ATOM 670 C C . ASN A 1 84 ? 2.479 2.635 13.065 1.00 87.88 84 ASN A C 1
ATOM 672 O O . ASN A 1 84 ? 2.654 3.803 12.720 1.00 87.88 84 ASN A O 1
ATOM 676 N N . PRO A 1 85 ? 1.862 2.353 14.229 1.00 82.81 85 PRO A N 1
ATOM 677 C CA . PRO A 1 85 ? 1.355 3.395 15.125 1.00 82.81 85 PRO A CA 1
ATOM 678 C C . PRO A 1 85 ? 2.463 4.250 15.751 1.00 82.81 85 PRO A C 1
ATOM 680 O O . PRO A 1 85 ? 2.205 5.399 16.106 1.00 82.81 85 PRO A O 1
ATOM 683 N N . ASP A 1 86 ? 3.683 3.718 15.863 1.00 84.44 86 ASP A N 1
ATOM 684 C CA . ASP A 1 86 ? 4.835 4.439 16.411 1.00 84.44 86 ASP A CA 1
ATOM 685 C C . ASP A 1 86 ? 5.443 5.405 15.372 1.00 84.44 86 ASP A C 1
ATOM 687 O O . ASP A 1 86 ? 6.048 6.416 15.733 1.00 84.44 86 ASP A O 1
ATOM 691 N N . ASN A 1 87 ? 5.253 5.123 14.075 1.00 81.94 87 ASN A N 1
ATOM 692 C CA . ASN A 1 87 ? 5.620 6.005 12.967 1.00 81.94 87 ASN A CA 1
ATOM 693 C C . ASN A 1 87 ? 4.531 5.991 11.873 1.00 81.94 87 ASN A C 1
ATOM 695 O O . ASN A 1 87 ? 4.667 5.256 10.895 1.00 81.94 87 ASN A O 1
ATOM 699 N N . PRO A 1 88 ? 3.484 6.833 11.982 1.00 71.19 88 PRO A N 1
ATOM 700 C CA . PRO A 1 88 ? 2.318 6.799 11.089 1.00 71.19 88 PRO A CA 1
ATOM 701 C C . PRO A 1 88 ? 2.609 7.032 9.597 1.00 71.19 88 PRO A C 1
ATOM 703 O O . PRO A 1 88 ? 1.753 6.798 8.745 1.00 71.19 88 PRO A O 1
ATOM 706 N N . GLN A 1 89 ? 3.807 7.524 9.264 1.00 74.06 89 GLN A N 1
ATOM 707 C CA . GLN A 1 89 ? 4.250 7.693 7.878 1.00 74.06 89 GLN A CA 1
ATOM 708 C C . GLN A 1 89 ? 4.697 6.367 7.243 1.00 74.06 89 GLN A C 1
ATOM 710 O O . GLN A 1 89 ? 4.677 6.241 6.016 1.00 74.06 89 GLN A O 1
ATOM 715 N N . GLU A 1 90 ? 5.080 5.381 8.057 1.00 78.62 90 GLU A N 1
ATOM 716 C CA . GLU A 1 90 ? 5.503 4.054 7.620 1.00 78.62 90 GLU A CA 1
ATOM 717 C C . GLU A 1 90 ? 4.312 3.098 7.502 1.00 78.62 90 GLU A C 1
ATOM 719 O O . GLU A 1 90 ? 3.598 2.820 8.468 1.00 78.62 90 GLU A O 1
ATOM 724 N N . ILE A 1 91 ? 4.134 2.556 6.297 1.00 84.06 91 ILE A N 1
ATOM 725 C CA . ILE A 1 91 ? 3.153 1.515 5.984 1.00 84.06 91 ILE A CA 1
ATOM 726 C C . ILE A 1 91 ? 3.780 0.445 5.073 1.00 84.06 91 ILE A C 1
ATOM 728 O O . ILE A 1 91 ? 4.725 0.729 4.332 1.00 84.06 91 ILE A O 1
ATOM 732 N N . THR A 1 92 ? 3.254 -0.779 5.107 1.00 87.94 92 THR A N 1
ATOM 733 C CA . THR A 1 92 ? 3.625 -1.887 4.202 1.00 87.94 92 THR A CA 1
ATOM 734 C C . THR A 1 92 ? 2.405 -2.757 3.890 1.00 87.94 92 THR A C 1
ATOM 736 O O . THR A 1 92 ? 1.374 -2.603 4.533 1.00 87.94 92 THR A O 1
ATOM 739 N N . LEU A 1 93 ? 2.510 -3.651 2.904 1.00 82.38 93 LEU A N 1
ATOM 740 C CA . LEU A 1 93 ? 1.590 -4.787 2.728 1.00 82.38 93 LEU A CA 1
ATOM 741 C C . LEU A 1 93 ? 2.050 -5.983 3.571 1.00 82.38 93 LEU A C 1
ATOM 743 O O . LEU A 1 93 ? 3.279 -6.057 3.831 1.00 82.38 93 LEU A O 1
#

Organism: NCBI:txid2704465

Sequence (93 aa):
MKGRKKSNTIQNWLPVVGEVVDNKQEREPKGDVNSNLLQILACKYQIDGIENASSIKFNYENFLGLSRWVSNYGKGDEVDILYNPDNPQEITL

Secondary structure (DSSP, 8-state):
-PPPPPP---TTPEEEEEEEEEEEEEE-SSS-TTT-EEEEEEEEEEETTEEEEEEEEEETTTTHHHHHHHTTPPTT-EEEEEE-TTSTT-EE-